Protein AF-A0A496LGB8-F1 (afdb_monomer_lite)

Foldseek 3Di:
DFPPPPLVPLLVVLLVCVVVVDAEDEQDWDDQDPPDPCVPGDTDDPVSSVVSQVNSCVRHNYDDQDPPDDPPDDDDRPDD

pLDDT: mean 94.91, std 6.19, range [52.19, 98.31]

Secondary structure (DSSP, 8-state):
--TTTTTTTHHHHHHHHHHTT-SEE---PPPP-TTSTTTTSPPPPHHHHHHHHHHHTTTSEE--------TT--S-TT--

Radius of gyration: 14.15 Å; chains: 1; bounding box: 37×29×33 Å

Sequence (80 aa):
VIPGVNMDHVPQIAKKAKEWQADIMNCMAMIPVHDTPFANIKSPSNEEIRSMRKLIGGSIHQMTHCSRCRADACGKLCEK

Structure (mmCIF, N/CA/C/O backbone):
data_AF-A0A496LGB8-F1
#
_entry.id   AF-A0A496LGB8-F1
#
loop_
_atom_site.group_PDB
_atom_site.id
_atom_site.type_symbol
_atom_site.label_atom_id
_atom_site.label_alt_id
_atom_site.label_comp_id
_atom_site.label_asym_id
_atom_site.label_entity_id
_atom_site.label_seq_id
_atom_site.pdbx_PDB_ins_code
_atom_site.Cartn_x
_atom_site.Cartn_y
_atom_site.Cartn_z
_atom_site.occupancy
_atom_site.B_iso_or_equiv
_atom_site.auth_seq_id
_atom_site.auth_comp_id
_atom_site.auth_asym_id
_atom_site.auth_atom_id
_atom_site.pdbx_PDB_model_num
ATOM 1 N N . VAL A 1 1 ? -2.663 -0.175 -5.182 1.00 95.75 1 VAL A N 1
ATOM 2 C CA . VAL A 1 1 ? -2.898 1.190 -5.700 1.00 95.75 1 VAL A CA 1
ATOM 3 C C . VAL A 1 1 ? -2.147 1.349 -7.000 1.00 95.75 1 VAL A C 1
ATOM 5 O O . VAL A 1 1 ? -0.943 1.111 -7.025 1.00 95.75 1 VAL A O 1
ATOM 8 N N . ILE A 1 2 ? -2.875 1.679 -8.060 1.00 96.88 2 ILE A N 1
ATOM 9 C CA . ILE A 1 2 ? -2.405 1.737 -9.440 1.00 96.88 2 ILE A CA 1
ATOM 10 C C . ILE A 1 2 ? -2.693 3.145 -9.981 1.00 96.88 2 ILE A C 1
ATOM 12 O O . ILE A 1 2 ? -3.872 3.521 -10.046 1.00 96.88 2 ILE A O 1
ATOM 16 N N . PRO A 1 3 ? -1.660 3.917 -10.368 1.00 96.06 3 PRO A N 1
ATOM 17 C CA . PRO A 1 3 ? -1.839 5.224 -10.991 1.00 96.06 3 PRO A CA 1
ATOM 18 C C . PRO A 1 3 ? -2.644 5.122 -12.282 1.00 96.06 3 PRO A C 1
ATOM 20 O O . PRO A 1 3 ? -2.461 4.187 -13.057 1.00 96.06 3 PRO A O 1
ATOM 23 N N . GLY A 1 4 ? -3.574 6.057 -12.478 1.00 94.31 4 GLY A N 1
ATOM 24 C CA . GLY A 1 4 ? -4.464 6.085 -13.643 1.00 94.31 4 GLY A CA 1
ATOM 25 C C . GLY A 1 4 ? -5.556 5.007 -13.677 1.00 94.31 4 GLY A C 1
ATOM 26 O O . GLY A 1 4 ? -6.362 5.022 -14.597 1.00 94.31 4 GLY A O 1
ATOM 27 N N . VAL A 1 5 ? -5.617 4.091 -12.698 1.00 96.31 5 VAL A N 1
ATOM 28 C CA . VAL A 1 5 ? -6.647 3.032 -12.657 1.00 96.31 5 VAL A CA 1
ATOM 29 C C . VAL A 1 5 ? -7.526 3.133 -11.420 1.00 96.31 5 VAL A C 1
ATOM 31 O O . VAL A 1 5 ? -8.745 3.119 -11.543 1.00 96.31 5 VAL A O 1
ATOM 34 N N . ASN A 1 6 ? -6.947 3.199 -10.215 1.00 96.56 6 ASN A N 1
ATOM 35 C CA . ASN A 1 6 ? -7.764 3.135 -8.997 1.00 96.56 6 ASN A CA 1
ATOM 36 C C . ASN A 1 6 ? -7.370 4.085 -7.870 1.00 96.56 6 ASN A C 1
ATOM 38 O O . ASN A 1 6 ? -7.951 3.959 -6.797 1.00 96.56 6 ASN A O 1
ATOM 42 N N . MET A 1 7 ? -6.443 5.026 -8.082 1.00 95.75 7 MET A N 1
ATOM 43 C CA . MET A 1 7 ? -6.034 5.977 -7.034 1.00 95.75 7 MET A CA 1
ATOM 44 C C . MET A 1 7 ? -7.219 6.753 -6.455 1.00 95.75 7 MET A C 1
ATOM 46 O O . MET A 1 7 ? -7.412 6.736 -5.242 1.00 95.75 7 MET A O 1
ATOM 50 N N . ASP A 1 8 ? -8.068 7.318 -7.309 1.00 96.56 8 ASP A N 1
ATOM 51 C CA . ASP A 1 8 ? -9.232 8.100 -6.871 1.00 96.56 8 ASP A CA 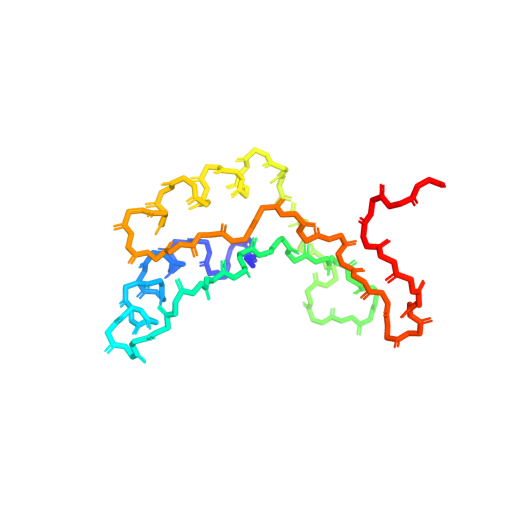1
ATOM 52 C C . ASP A 1 8 ? -10.356 7.223 -6.295 1.00 96.56 8 ASP A C 1
ATOM 54 O O . ASP A 1 8 ? -11.217 7.692 -5.552 1.00 96.56 8 ASP A O 1
ATOM 58 N N . HIS A 1 9 ? -10.329 5.922 -6.599 1.00 97.94 9 HIS A N 1
ATOM 59 C CA . HIS A 1 9 ? -11.335 4.958 -6.163 1.00 97.94 9 HIS A CA 1
ATOM 60 C C . HIS A 1 9 ? -10.998 4.306 -4.807 1.00 97.94 9 HIS A C 1
ATOM 62 O O . HIS A 1 9 ? -11.897 3.821 -4.117 1.00 97.94 9 HIS A O 1
ATOM 68 N N . VAL A 1 10 ? -9.730 4.326 -4.364 1.00 98.00 10 VAL A N 1
ATOM 69 C CA . VAL A 1 10 ? -9.306 3.708 -3.089 1.00 98.00 10 VAL A CA 1
ATOM 70 C C . VAL A 1 10 ? -10.153 4.154 -1.884 1.00 98.00 10 VAL A C 1
ATOM 72 O O . VAL A 1 10 ? -10.520 3.284 -1.092 1.00 98.00 10 VAL A O 1
ATOM 75 N N . PRO A 1 11 ? -10.526 5.441 -1.712 1.00 97.88 11 PRO A N 1
ATOM 76 C CA . PRO A 1 11 ? -11.361 5.854 -0.582 1.00 97.88 11 PRO A CA 1
ATOM 77 C C . PRO A 1 11 ? -12.742 5.192 -0.554 1.00 97.88 11 PRO A C 1
ATOM 79 O O . PRO A 1 11 ? -13.247 4.874 0.521 1.00 97.88 11 PRO A O 1
ATOM 82 N N . GLN A 1 12 ? -13.352 4.949 -1.716 1.00 98.25 12 GLN A N 1
ATOM 83 C CA . GLN A 1 12 ? -14.647 4.267 -1.797 1.00 98.25 12 GLN A CA 1
ATOM 84 C C . GLN A 1 12 ? -14.497 2.778 -1.462 1.00 98.25 12 GLN A C 1
ATOM 86 O O . GLN A 1 12 ? -15.297 2.240 -0.700 1.00 98.25 12 GLN A O 1
ATOM 91 N N . ILE A 1 13 ? -13.417 2.142 -1.935 1.00 98.12 13 ILE A N 1
ATOM 92 C CA . ILE A 1 13 ? -13.068 0.758 -1.578 1.00 98.12 13 ILE A CA 1
ATOM 93 C C . ILE A 1 13 ? -12.872 0.624 -0.062 1.00 98.12 13 ILE A C 1
ATOM 95 O O . ILE A 1 13 ? -13.393 -0.309 0.541 1.00 98.12 13 ILE A O 1
ATOM 99 N N . ALA A 1 14 ? -12.166 1.565 0.571 1.00 98.25 14 ALA A N 1
ATOM 100 C CA . ALA A 1 14 ? -11.928 1.553 2.014 1.00 98.25 14 ALA A CA 1
ATOM 101 C C . ALA A 1 14 ? -13.227 1.684 2.826 1.00 98.25 14 ALA A C 1
ATOM 103 O O . ALA A 1 14 ? -13.424 0.945 3.792 1.00 98.25 14 ALA A O 1
ATOM 104 N N . LYS A 1 15 ? -14.139 2.578 2.414 1.00 98.06 15 LYS A N 1
ATOM 105 C CA . LYS A 1 15 ? -15.478 2.692 3.015 1.00 98.06 15 LYS A CA 1
ATOM 106 C C . LYS A 1 15 ? -16.264 1.391 2.866 1.00 98.06 15 LYS A C 1
ATOM 108 O O . LYS A 1 15 ? -16.802 0.894 3.850 1.00 98.06 15 LYS A O 1
ATOM 113 N N . LYS A 1 16 ? -16.256 0.793 1.670 1.00 98.31 16 LYS A N 1
ATOM 114 C CA . LYS A 1 16 ? -16.961 -0.466 1.412 1.00 98.31 16 LYS A CA 1
ATOM 115 C C . LYS A 1 16 ? -16.398 -1.631 2.226 1.00 98.31 16 LYS A C 1
ATOM 117 O O . LYS A 1 16 ? -17.160 -2.400 2.800 1.00 98.31 16 LYS A O 1
ATOM 122 N N . ALA A 1 17 ? -15.075 -1.731 2.338 1.00 98.00 17 ALA A N 1
ATOM 123 C CA . ALA A 1 17 ? -14.427 -2.730 3.183 1.00 98.00 17 ALA A CA 1
ATOM 124 C C . ALA A 1 17 ? -14.833 -2.573 4.657 1.00 98.00 17 ALA A C 1
ATOM 126 O O . ALA A 1 17 ? -15.077 -3.568 5.336 1.00 98.00 17 ALA A O 1
ATOM 127 N N . LYS A 1 18 ? -14.970 -1.330 5.142 1.00 97.94 18 LYS A N 1
ATOM 128 C CA . LYS A 1 18 ? -15.464 -1.065 6.496 1.00 97.94 18 LYS A CA 1
ATOM 129 C C . LYS A 1 18 ? -16.925 -1.480 6.682 1.00 97.94 18 LYS A C 1
ATOM 131 O O . LYS A 1 18 ? -17.249 -2.051 7.720 1.00 97.94 18 LYS A O 1
ATOM 136 N N . GLU A 1 19 ? -17.789 -1.227 5.699 1.00 98.25 19 GLU A N 1
ATOM 137 C CA . GLU A 1 19 ? -19.181 -1.713 5.708 1.00 98.25 19 GLU A CA 1
ATOM 138 C C . GLU A 1 19 ? -19.247 -3.244 5.797 1.00 98.25 19 GLU A C 1
ATOM 140 O O . GLU A 1 19 ? -20.111 -3.786 6.478 1.00 98.25 19 GLU A O 1
ATOM 145 N N . TRP A 1 20 ? -18.299 -3.938 5.165 1.00 98.25 20 TRP A N 1
ATOM 146 C CA . TRP A 1 20 ? -18.125 -5.390 5.273 1.00 98.25 20 TRP A CA 1
ATOM 147 C C . TRP A 1 20 ? -17.384 -5.847 6.534 1.00 98.25 20 TRP A C 1
ATOM 149 O O . TRP A 1 20 ? -16.998 -7.007 6.624 1.00 98.25 20 TRP A O 1
ATOM 159 N N . GLN A 1 21 ? -17.200 -4.955 7.509 1.00 97.88 21 GLN A N 1
ATOM 160 C CA . GLN A 1 21 ? -16.595 -5.245 8.809 1.00 97.88 21 GLN A CA 1
ATOM 161 C C . GLN A 1 21 ? -15.126 -5.690 8.747 1.00 97.88 21 GLN A C 1
ATOM 163 O O . GLN A 1 21 ? -14.643 -6.337 9.668 1.00 97.88 21 GLN A O 1
ATOM 168 N N . ALA A 1 22 ? -14.379 -5.305 7.709 1.00 98.19 22 ALA A N 1
ATOM 169 C CA . ALA A 1 22 ? -12.934 -5.509 7.711 1.00 98.19 22 ALA A CA 1
ATOM 170 C C . ALA A 1 22 ? -12.258 -4.651 8.801 1.00 98.19 22 ALA A C 1
ATOM 172 O O . ALA A 1 22 ? -12.544 -3.455 8.941 1.00 98.19 22 ALA A O 1
ATOM 173 N N . ASP A 1 23 ? -11.326 -5.252 9.544 1.00 97.62 23 ASP A N 1
ATOM 174 C CA . ASP A 1 23 ? -1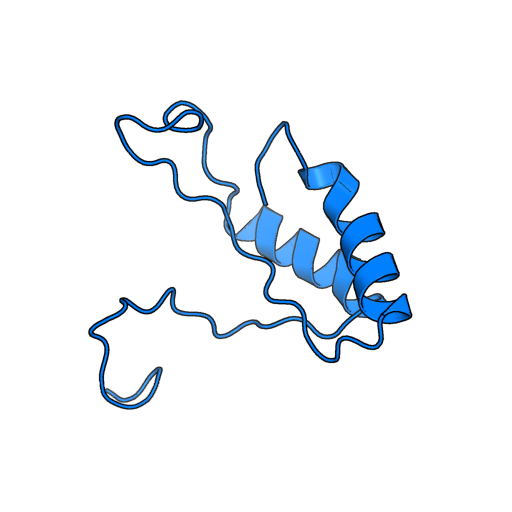0.598 -4.579 10.628 1.00 97.62 23 ASP A CA 1
ATOM 175 C C . ASP A 1 23 ? -9.456 -3.700 10.111 1.00 97.62 23 ASP A C 1
ATOM 177 O O . ASP A 1 23 ? -9.260 -2.568 10.562 1.00 97.62 23 ASP A O 1
ATOM 181 N N . IL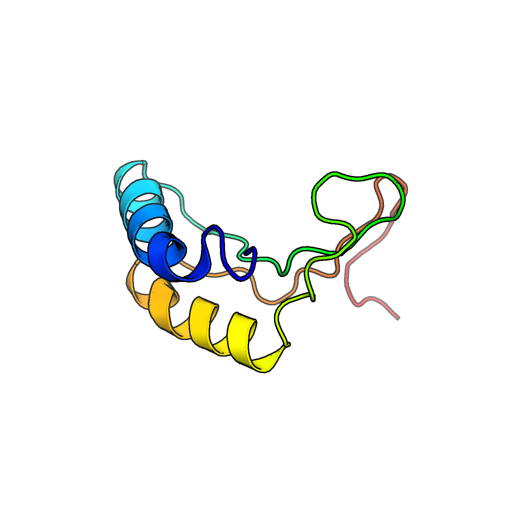E A 1 24 ? -8.700 -4.220 9.142 1.00 98.06 24 ILE A N 1
ATOM 182 C CA . ILE A 1 24 ? -7.491 -3.601 8.604 1.00 98.06 24 ILE A CA 1
ATOM 183 C C . ILE A 1 24 ? -7.439 -3.741 7.084 1.00 98.06 24 ILE A C 1
ATOM 185 O O . ILE A 1 24 ? -7.790 -4.774 6.518 1.00 98.06 24 ILE A O 1
ATOM 189 N N . MET A 1 25 ? -6.946 -2.705 6.412 1.00 98.06 25 MET A N 1
ATOM 190 C CA . MET A 1 25 ? -6.657 -2.716 4.983 1.00 98.06 25 MET A CA 1
ATOM 191 C C . MET A 1 25 ? -5.161 -2.498 4.753 1.00 98.06 25 MET A C 1
ATOM 193 O O . MET A 1 25 ? -4.551 -1.567 5.283 1.00 98.06 25 MET A O 1
ATOM 197 N N . ASN A 1 26 ? -4.556 -3.349 3.923 1.00 97.25 26 ASN A N 1
ATOM 198 C CA . ASN A 1 26 ? -3.180 -3.169 3.473 1.00 97.25 26 ASN A CA 1
ATOM 199 C C . ASN 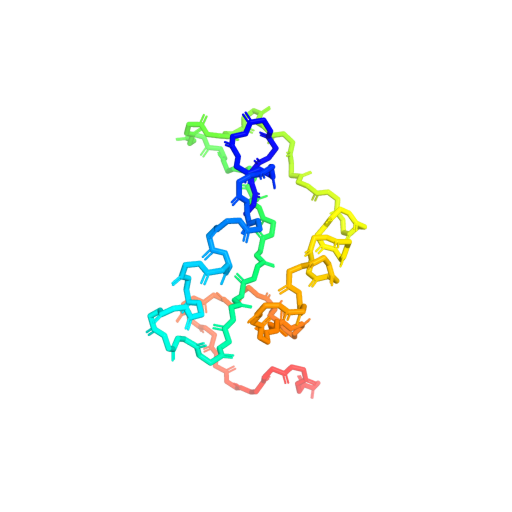A 1 26 ? -3.148 -2.469 2.109 1.00 97.25 26 ASN A C 1
ATOM 201 O O . ASN A 1 26 ? -3.223 -3.093 1.050 1.00 97.25 26 ASN A O 1
ATOM 205 N N . CYS A 1 27 ? -3.036 -1.144 2.137 1.00 96.50 27 CYS A N 1
ATOM 206 C CA . CYS A 1 27 ? -2.921 -0.327 0.938 1.00 96.50 27 CYS A CA 1
ATOM 207 C C . CYS A 1 27 ? -1.468 -0.336 0.416 1.00 96.50 27 CYS A C 1
ATOM 209 O O . CYS A 1 27 ? -0.584 0.304 0.996 1.00 96.50 27 CYS A O 1
ATOM 211 N N . MET A 1 28 ? -1.207 -1.081 -0.667 1.00 96.44 28 MET A N 1
ATOM 212 C CA . MET A 1 28 ? 0.129 -1.255 -1.263 1.00 96.44 28 MET A CA 1
ATOM 213 C C . MET A 1 28 ? 0.284 -0.542 -2.614 1.00 96.44 28 MET A C 1
ATOM 215 O O . MET A 1 28 ? -0.648 -0.513 -3.421 1.00 96.44 28 MET A O 1
ATOM 219 N N . ALA A 1 29 ? 1.481 -0.018 -2.895 1.00 96.38 29 ALA A N 1
ATOM 220 C CA . ALA A 1 29 ? 1.865 0.418 -4.243 1.00 96.38 29 ALA A CA 1
ATOM 221 C C . ALA A 1 29 ? 1.980 -0.778 -5.194 1.00 96.38 29 ALA A C 1
ATOM 223 O O . ALA A 1 29 ? 2.552 -1.804 -4.822 1.00 96.38 29 ALA A O 1
ATOM 224 N N . MET A 1 30 ? 1.451 -0.622 -6.408 1.00 96.25 30 MET A N 1
ATOM 225 C CA . MET A 1 30 ? 1.656 -1.583 -7.488 1.00 96.25 30 MET A CA 1
ATOM 226 C C . MET A 1 30 ? 3.123 -1.590 -7.923 1.00 96.25 30 MET A C 1
ATOM 228 O O . MET A 1 30 ? 3.752 -0.538 -8.010 1.00 96.25 30 MET A O 1
ATOM 232 N N . ILE A 1 31 ? 3.653 -2.786 -8.172 1.00 95.25 31 ILE A N 1
ATOM 233 C CA . ILE A 1 31 ? 4.989 -2.989 -8.725 1.00 95.25 31 ILE A CA 1
ATOM 234 C C . ILE A 1 31 ? 4.827 -3.222 -10.228 1.00 95.25 31 ILE A C 1
ATOM 236 O O . ILE A 1 31 ? 4.096 -4.143 -10.597 1.00 95.25 31 ILE A O 1
ATOM 240 N N . PRO A 1 32 ? 5.496 -2.440 -11.084 1.00 96.12 32 PRO A N 1
ATOM 241 C CA . PRO A 1 32 ? 5.554 -2.726 -12.507 1.00 96.12 32 PRO A CA 1
ATOM 242 C C . PRO A 1 32 ? 6.421 -3.970 -12.708 1.00 96.12 32 PRO A C 1
ATOM 244 O O . PRO A 1 32 ? 7.573 -4.005 -12.271 1.00 96.12 32 PRO A O 1
ATOM 247 N N . VAL A 1 33 ? 5.859 -5.006 -13.324 1.00 96.56 33 VAL A N 1
ATOM 248 C CA . VAL A 1 33 ? 6.553 -6.272 -13.592 1.00 96.56 33 VAL A CA 1
ATOM 249 C C . VAL A 1 33 ? 6.588 -6.491 -15.098 1.00 96.56 33 VAL A C 1
ATOM 251 O O . VAL A 1 33 ? 5.575 -6.293 -15.768 1.00 96.56 33 VAL A O 1
ATOM 254 N N . HIS A 1 34 ? 7.750 -6.881 -15.622 1.00 96.81 34 HIS A N 1
ATOM 255 C CA . HIS A 1 34 ? 7.936 -7.213 -17.036 1.00 96.81 34 HIS A CA 1
ATOM 256 C C . HIS A 1 34 ? 6.919 -8.271 -17.503 1.00 96.81 34 HIS A C 1
ATOM 258 O O . HIS A 1 34 ? 6.508 -9.116 -16.711 1.00 96.81 34 HIS A O 1
ATOM 264 N N . ASP A 1 35 ? 6.496 -8.198 -18.767 1.00 96.56 35 ASP A N 1
ATOM 265 C CA . ASP A 1 35 ? 5.476 -9.074 -19.374 1.00 96.56 35 ASP A CA 1
ATOM 266 C C . ASP A 1 35 ? 4.111 -9.107 -18.661 1.00 96.56 35 ASP A C 1
ATOM 268 O O . ASP A 1 35 ? 3.342 -10.056 -18.807 1.00 96.56 35 ASP A O 1
ATOM 272 N N . THR A 1 36 ? 3.762 -8.061 -17.904 1.00 96.12 36 THR A N 1
ATOM 273 C CA . THR A 1 36 ? 2.420 -7.916 -17.313 1.00 96.12 36 THR A CA 1
ATOM 274 C C . THR A 1 36 ? 1.664 -6.718 -17.898 1.00 96.12 36 THR A C 1
ATOM 276 O O . THR A 1 36 ? 2.292 -5.754 -18.342 1.00 96.12 36 THR A O 1
ATOM 279 N N . PRO A 1 37 ? 0.315 -6.705 -17.860 1.00 95.50 37 PRO A N 1
ATOM 280 C CA . PRO A 1 37 ? -0.486 -5.613 -18.429 1.00 95.50 37 PRO A CA 1
ATOM 281 C C . PRO A 1 37 ? -0.161 -4.212 -17.892 1.00 95.50 37 PRO A C 1
ATOM 283 O O . PRO A 1 37 ? -0.444 -3.216 -18.552 1.00 95.50 37 PRO A O 1
ATOM 286 N N . PHE A 1 38 ? 0.436 -4.119 -16.701 1.00 96.38 38 PHE A N 1
ATOM 287 C CA . PHE A 1 38 ? 0.790 -2.854 -16.060 1.00 96.38 38 PHE A CA 1
ATOM 288 C C . PHE A 1 38 ? 2.299 -2.573 -16.042 1.00 96.38 38 PHE A C 1
ATOM 290 O O . PHE A 1 38 ? 2.735 -1.667 -15.336 1.00 96.38 38 PHE A O 1
ATOM 297 N N . ALA A 1 39 ? 3.096 -3.303 -16.832 1.00 96.88 39 ALA A N 1
ATOM 298 C CA . ALA A 1 39 ? 4.552 -3.144 -16.898 1.00 96.88 39 ALA A CA 1
ATOM 299 C C . ALA A 1 39 ? 4.998 -1.696 -17.179 1.00 96.88 39 ALA A C 1
ATOM 301 O O . ALA A 1 39 ? 5.997 -1.238 -16.632 1.00 96.88 39 ALA A O 1
ATOM 302 N N . ASN A 1 40 ? 4.234 -0.966 -17.998 1.00 96.50 40 ASN A N 1
ATOM 303 C CA . ASN A 1 40 ? 4.559 0.398 -18.428 1.00 96.50 40 ASN A CA 1
ATOM 304 C C . ASN A 1 40 ? 3.979 1.493 -17.516 1.00 96.50 40 ASN A C 1
ATOM 306 O O . ASN A 1 40 ? 4.170 2.681 -17.775 1.00 96.50 40 ASN A O 1
ATOM 310 N N . ILE A 1 41 ? 3.249 1.124 -16.461 1.00 95.75 41 ILE A N 1
ATOM 311 C CA . ILE A 1 41 ? 2.700 2.087 -15.505 1.00 95.75 41 ILE A CA 1
ATOM 312 C C . ILE A 1 41 ? 3.749 2.342 -14.428 1.00 95.75 41 ILE A C 1
ATOM 314 O O . ILE A 1 41 ? 4.284 1.412 -13.834 1.00 95.75 41 ILE A O 1
ATOM 318 N N . LYS A 1 42 ? 4.029 3.611 -14.127 1.00 95.69 42 LYS A N 1
ATOM 319 C CA . LYS A 1 42 ? 4.936 3.969 -13.033 1.00 95.69 42 LYS A CA 1
ATOM 320 C C . LYS A 1 42 ? 4.334 3.546 -11.686 1.00 95.69 42 LYS A C 1
ATOM 322 O O . LYS A 1 42 ? 3.157 3.788 -11.431 1.00 95.69 42 LYS A O 1
ATOM 327 N N . SER A 1 43 ? 5.145 2.970 -10.795 1.00 96.56 43 SER A N 1
ATOM 328 C CA . SER A 1 43 ? 4.733 2.750 -9.399 1.00 96.56 43 SER A CA 1
ATOM 329 C C . SER A 1 43 ? 4.352 4.084 -8.743 1.00 96.56 43 SER A C 1
ATOM 331 O O . SER A 1 43 ? 5.078 5.065 -8.933 1.00 96.56 43 SER A O 1
ATOM 333 N N . PRO A 1 44 ? 3.306 4.124 -7.894 1.00 96.44 44 PRO A N 1
ATOM 334 C CA . PRO A 1 44 ? 3.114 5.240 -6.979 1.00 96.44 44 PRO A CA 1
ATOM 335 C C . PRO A 1 44 ? 4.374 5.465 -6.141 1.00 96.44 44 PRO A C 1
ATOM 337 O O . PRO A 1 44 ? 5.051 4.509 -5.740 1.00 96.44 44 PRO A O 1
ATOM 340 N N . SER A 1 45 ? 4.660 6.723 -5.848 1.00 96.69 45 SER A N 1
ATOM 341 C CA . SER A 1 45 ? 5.687 7.139 -4.905 1.00 96.69 45 SER A CA 1
ATOM 342 C C . SER A 1 45 ? 5.317 6.758 -3.468 1.00 96.69 45 SER A C 1
ATOM 344 O O . SER A 1 45 ? 4.155 6.532 -3.110 1.00 96.69 45 SER A O 1
ATOM 346 N N . ASN A 1 46 ? 6.330 6.720 -2.603 1.00 95.12 46 ASN A N 1
ATOM 347 C CA . ASN A 1 46 ? 6.127 6.470 -1.176 1.00 95.12 46 ASN A CA 1
ATOM 348 C C . ASN A 1 46 ? 5.251 7.546 -0.518 1.00 95.12 46 ASN A C 1
ATOM 350 O O . ASN A 1 46 ? 4.489 7.237 0.399 1.00 95.12 46 ASN A O 1
ATOM 354 N N . GLU A 1 47 ? 5.354 8.792 -0.981 1.00 97.00 47 GLU A N 1
ATOM 355 C CA . GLU A 1 47 ? 4.546 9.904 -0.490 1.00 97.00 47 GLU A CA 1
ATOM 356 C C . GLU A 1 47 ? 3.079 9.743 -0.889 1.00 97.00 47 GLU A C 1
ATOM 358 O O . GLU A 1 47 ? 2.212 9.826 -0.024 1.00 97.00 47 GLU A O 1
ATOM 363 N N . GLU A 1 48 ? 2.792 9.394 -2.146 1.00 97.06 48 GLU A N 1
ATOM 364 C CA . GLU A 1 48 ? 1.421 9.141 -2.606 1.00 97.06 48 GLU A CA 1
ATOM 365 C C . GLU A 1 48 ? 0.752 8.014 -1.813 1.00 97.06 48 GLU A C 1
ATOM 367 O O . GLU A 1 48 ? -0.390 8.155 -1.376 1.00 97.06 48 GLU A O 1
ATOM 372 N N . ILE A 1 49 ? 1.462 6.912 -1.546 1.00 97.44 49 ILE A N 1
ATOM 373 C CA . ILE A 1 49 ? 0.926 5.822 -0.716 1.00 97.44 49 ILE A CA 1
ATOM 374 C C . ILE A 1 49 ? 0.725 6.257 0.734 1.00 97.44 49 ILE A C 1
ATOM 376 O O . ILE A 1 49 ? -0.280 5.890 1.347 1.00 97.44 49 ILE A O 1
ATOM 380 N N . ARG A 1 50 ? 1.653 7.030 1.308 1.00 97.00 50 ARG A N 1
ATOM 381 C CA . ARG A 1 50 ? 1.517 7.542 2.678 1.00 97.00 50 ARG A CA 1
ATOM 382 C C . ARG A 1 50 ? 0.309 8.471 2.795 1.00 97.00 50 ARG A C 1
ATOM 384 O O . ARG A 1 50 ? -0.481 8.312 3.724 1.00 97.00 50 ARG A O 1
ATOM 391 N N . SER A 1 51 ? 0.141 9.381 1.841 1.00 96.88 51 SER A N 1
ATOM 392 C CA . SER A 1 51 ? -1.006 10.285 1.747 1.00 96.88 51 SER A CA 1
ATOM 393 C C . SER A 1 51 ? -2.308 9.513 1.561 1.00 96.88 51 SER A C 1
ATOM 395 O O . SER A 1 51 ? -3.269 9.767 2.282 1.00 96.88 51 SER A O 1
ATOM 397 N N . MET A 1 52 ? -2.318 8.494 0.696 1.00 97.62 52 MET A N 1
ATOM 398 C CA . MET A 1 52 ? -3.476 7.622 0.500 1.00 97.62 52 MET A CA 1
ATOM 399 C C . MET A 1 52 ? -3.862 6.890 1.789 1.00 97.62 52 MET A C 1
ATOM 401 O O . MET A 1 52 ? -5.025 6.905 2.177 1.00 97.62 52 MET A O 1
ATOM 405 N N . ARG A 1 53 ? -2.892 6.299 2.501 1.00 97.94 53 ARG A N 1
ATOM 406 C CA . ARG A 1 53 ? -3.125 5.643 3.801 1.00 97.94 53 ARG A CA 1
ATOM 407 C C . ARG A 1 53 ? -3.679 6.619 4.835 1.00 97.94 53 ARG A C 1
ATOM 409 O O . ARG A 1 53 ? -4.616 6.271 5.543 1.00 97.94 53 ARG A O 1
ATOM 416 N N . LYS A 1 54 ? -3.140 7.840 4.910 1.00 97.25 54 LYS A N 1
ATOM 417 C CA . LYS A 1 54 ? -3.654 8.886 5.807 1.00 97.25 54 LYS A CA 1
ATOM 418 C C . LYS A 1 54 ? -5.102 9.248 5.467 1.00 97.25 54 LYS A C 1
ATOM 420 O O . LYS A 1 54 ? -5.922 9.344 6.372 1.00 97.25 54 LYS A O 1
ATOM 425 N N . LEU A 1 55 ? -5.411 9.402 4.179 1.00 97.25 55 LEU A N 1
ATOM 426 C CA . LEU A 1 55 ? -6.747 9.735 3.688 1.00 97.25 55 LEU A CA 1
ATOM 427 C C . LEU A 1 55 ? -7.781 8.668 4.072 1.00 97.25 55 LEU A C 1
ATOM 429 O O . LEU A 1 55 ? -8.835 8.991 4.611 1.00 97.25 55 LEU A O 1
ATOM 433 N N . ILE A 1 56 ? -7.477 7.394 3.826 1.00 97.69 56 ILE A N 1
ATOM 434 C CA . ILE A 1 56 ? -8.424 6.294 4.070 1.00 97.69 56 ILE A CA 1
ATOM 435 C C . ILE A 1 56 ? -8.387 5.759 5.509 1.00 97.69 56 ILE A C 1
ATOM 437 O O . ILE A 1 56 ? -9.290 5.027 5.915 1.00 97.69 56 ILE A O 1
ATOM 441 N N . GLY A 1 57 ? -7.382 6.150 6.298 1.00 96.81 57 GLY A N 1
ATOM 442 C CA . GLY A 1 57 ? -7.217 5.753 7.698 1.00 96.81 57 GLY A CA 1
ATOM 443 C C . GLY A 1 57 ? -8.359 6.193 8.615 1.00 96.81 57 GLY A C 1
ATOM 444 O O . GLY A 1 57 ? -8.585 5.560 9.640 1.00 96.81 57 GLY A O 1
ATOM 445 N N . GLY A 1 58 ? -9.124 7.219 8.226 1.00 94.25 58 GLY A N 1
ATOM 446 C CA . GLY A 1 58 ? -10.359 7.595 8.921 1.00 94.25 58 GLY A CA 1
ATOM 447 C C . GLY A 1 58 ? -11.524 6.620 8.704 1.00 94.25 58 GLY A C 1
ATOM 448 O O . GLY A 1 58 ? -12.486 6.654 9.461 1.00 94.25 58 GLY A O 1
ATOM 449 N N . SER A 1 59 ? -11.463 5.758 7.681 1.00 96.69 59 SER A N 1
ATOM 450 C CA . SER A 1 59 ? -12.508 4.763 7.381 1.00 96.69 59 SER A CA 1
ATOM 451 C C . SER A 1 59 ? -12.153 3.364 7.891 1.00 96.69 59 SER A C 1
ATOM 453 O O . SER A 1 59 ? -13.005 2.676 8.447 1.00 96.69 59 SER A O 1
ATOM 455 N N . ILE A 1 60 ? -10.902 2.933 7.712 1.00 97.94 60 ILE A N 1
ATOM 456 C CA . ILE A 1 60 ? -10.429 1.604 8.118 1.00 97.94 60 ILE A CA 1
ATOM 457 C C . ILE A 1 60 ? -8.957 1.664 8.520 1.00 97.94 60 ILE A C 1
ATOM 459 O O . ILE A 1 60 ? -8.168 2.389 7.902 1.00 97.94 60 ILE A O 1
ATOM 463 N N . HIS A 1 61 ? -8.577 0.891 9.543 1.00 98.00 61 HIS A N 1
ATOM 464 C CA . HIS A 1 61 ? -7.199 0.848 10.017 1.00 98.00 61 HIS A CA 1
ATOM 465 C C . HIS A 1 61 ? -6.249 0.434 8.884 1.00 98.00 61 HIS A C 1
ATOM 467 O O . HIS A 1 61 ? -6.588 -0.401 8.046 1.00 98.00 61 HIS A O 1
ATOM 473 N N . GLN A 1 62 ? -5.061 1.037 8.834 1.00 97.81 62 GLN A N 1
ATOM 474 C CA . GLN A 1 62 ? -4.107 0.825 7.746 1.00 97.81 62 GLN A CA 1
ATOM 475 C C . GLN A 1 62 ? -2.885 0.052 8.214 1.00 97.81 62 GLN A C 1
ATOM 477 O O . GLN A 1 62 ? -2.239 0.427 9.190 1.00 97.81 62 GLN A O 1
ATOM 482 N N . MET A 1 63 ? -2.500 -0.968 7.448 1.00 95.88 63 MET A N 1
ATOM 483 C CA . MET A 1 63 ? -1.227 -1.654 7.652 1.00 95.88 63 MET A CA 1
ATOM 484 C C . MET A 1 63 ? -0.055 -0.782 7.175 1.00 95.88 63 MET A C 1
ATOM 486 O O . MET A 1 63 ? -0.008 -0.354 6.020 1.00 95.88 63 MET A O 1
ATOM 490 N N . THR A 1 64 ? 0.922 -0.544 8.055 1.00 93.31 64 THR A N 1
ATOM 491 C CA . THR A 1 64 ? 2.091 0.318 7.781 1.00 93.31 64 THR A CA 1
ATOM 492 C C . THR A 1 64 ? 3.430 -0.422 7.747 1.00 93.31 64 THR A C 1
ATOM 494 O O . THR A 1 64 ? 4.391 0.124 7.213 1.00 93.31 64 THR A O 1
ATOM 497 N N . HIS A 1 65 ? 3.493 -1.660 8.248 1.00 91.00 65 HIS A N 1
ATOM 498 C CA . HIS A 1 65 ? 4.728 -2.446 8.386 1.00 91.00 65 HIS A CA 1
ATOM 499 C C . HIS A 1 65 ? 4.947 -3.486 7.270 1.00 91.00 65 HIS A C 1
ATOM 501 O O . HIS A 1 65 ? 5.871 -4.287 7.354 1.00 91.00 65 HIS A O 1
ATOM 507 N N . CYS A 1 66 ? 4.091 -3.525 6.243 1.00 92.00 66 CYS A N 1
ATOM 508 C CA . CYS A 1 66 ? 4.187 -4.534 5.188 1.00 92.00 66 CYS A CA 1
ATOM 509 C C . CYS A 1 66 ? 5.527 -4.436 4.431 1.00 92.00 66 CYS A C 1
ATOM 511 O O . CYS A 1 66 ? 5.783 -3.443 3.748 1.00 92.00 66 CYS A O 1
ATOM 513 N N . SER A 1 67 ? 6.334 -5.499 4.500 1.00 90.19 67 SER A N 1
ATOM 514 C CA . SER A 1 67 ? 7.633 -5.615 3.815 1.00 90.19 67 SER A CA 1
ATOM 515 C C . SER A 1 67 ? 7.556 -6.285 2.441 1.00 90.19 67 SER A C 1
ATOM 517 O O . SER A 1 67 ? 8.590 -6.484 1.814 1.00 90.19 67 SER A O 1
ATOM 519 N N . ARG A 1 68 ? 6.348 -6.629 1.966 1.00 90.62 68 ARG A N 1
ATOM 520 C CA . ARG A 1 68 ? 6.123 -7.406 0.730 1.00 90.62 68 ARG A CA 1
ATOM 521 C C . ARG A 1 68 ? 6.863 -8.746 0.764 1.00 90.62 68 ARG A C 1
ATOM 523 O O . ARG A 1 68 ? 7.737 -9.016 -0.056 1.00 90.62 68 ARG A O 1
ATOM 530 N N . CYS A 1 69 ? 6.522 -9.556 1.761 1.00 91.19 69 CYS A N 1
ATOM 531 C CA . CYS A 1 69 ? 7.153 -10.849 1.982 1.00 91.19 69 CYS A CA 1
ATOM 532 C C . CYS A 1 69 ? 7.085 -11.719 0.729 1.00 91.19 69 CYS A C 1
ATOM 534 O O . CYS A 1 69 ? 6.072 -11.738 0.026 1.00 91.19 69 CYS A O 1
ATOM 536 N N . ARG A 1 70 ? 8.154 -12.477 0.490 1.00 91.12 70 ARG A N 1
ATOM 537 C CA . ARG A 1 70 ? 8.106 -13.583 -0.460 1.00 91.12 70 ARG A CA 1
ATOM 538 C C . ARG A 1 70 ? 7.310 -14.744 0.137 1.00 91.12 70 ARG A C 1
ATOM 540 O O . ARG A 1 70 ? 7.179 -14.850 1.354 1.00 91.12 70 ARG A O 1
ATOM 547 N N . ALA A 1 71 ? 6.810 -15.620 -0.728 1.00 94.31 71 ALA A N 1
ATOM 548 C CA . ALA A 1 71 ? 6.080 -16.816 -0.311 1.00 94.31 71 ALA A CA 1
ATOM 549 C C . ALA A 1 71 ? 6.950 -17.801 0.497 1.00 94.31 71 ALA A C 1
ATOM 551 O O . ALA A 1 71 ? 6.422 -18.557 1.301 1.00 94.31 71 ALA A O 1
ATOM 552 N N . ASP A 1 72 ? 8.269 -17.768 0.302 1.00 94.38 72 ASP A N 1
ATOM 553 C CA . ASP A 1 72 ? 9.275 -18.592 0.981 1.00 94.38 72 ASP A CA 1
ATOM 554 C C . ASP A 1 72 ? 9.945 -17.887 2.178 1.00 94.38 72 ASP A C 1
ATOM 556 O O . ASP A 1 72 ? 10.981 -18.337 2.662 1.00 94.38 72 ASP A O 1
ATOM 560 N N . ALA A 1 73 ? 9.394 -16.767 2.659 1.00 92.06 73 ALA A N 1
ATOM 561 C CA . ALA A 1 73 ? 9.945 -16.057 3.813 1.00 92.06 73 ALA A CA 1
ATOM 562 C C . ALA A 1 73 ? 9.667 -16.797 5.140 1.00 92.06 73 ALA A C 1
ATOM 564 O O . ALA A 1 73 ? 8.526 -17.159 5.423 1.00 92.06 73 ALA A O 1
ATOM 565 N N . CYS A 1 74 ? 10.696 -16.931 5.987 1.00 92.44 74 CYS A N 1
ATOM 566 C CA . CYS A 1 74 ? 10.631 -17.522 7.332 1.00 92.44 74 CYS A CA 1
ATOM 567 C C . CYS A 1 74 ? 11.258 -16.578 8.376 1.00 92.44 74 CYS A C 1
ATOM 569 O O . CYS A 1 74 ? 12.232 -15.892 8.073 1.00 9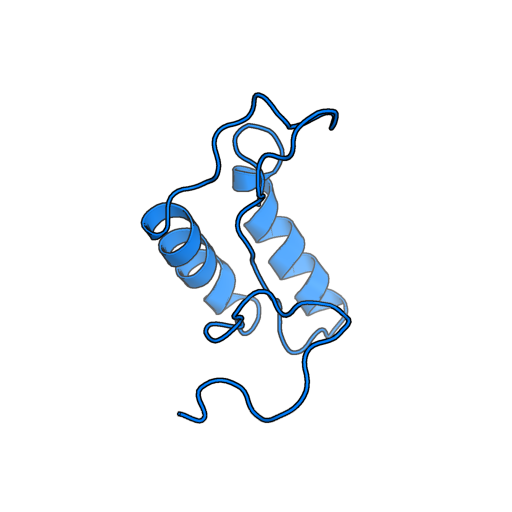2.44 74 CYS A O 1
ATOM 571 N N . GLY A 1 75 ? 10.735 -16.572 9.609 1.00 91.62 75 GLY A N 1
ATOM 572 C CA . GLY A 1 75 ? 11.194 -15.702 10.707 1.00 91.62 75 GLY A CA 1
ATOM 573 C C . GLY A 1 75 ? 1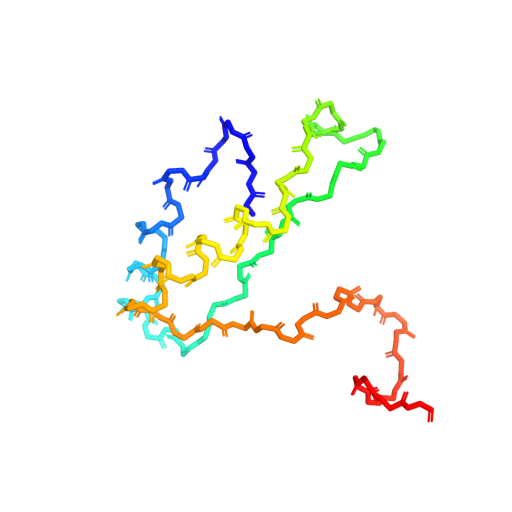0.248 -14.529 10.992 1.00 91.62 75 GLY A C 1
ATOM 574 O O . GLY A 1 75 ? 9.124 -14.496 10.486 1.00 91.62 75 GLY A O 1
ATOM 575 N N . LYS A 1 76 ? 10.669 -13.574 11.832 1.00 89.94 76 LYS A N 1
ATOM 576 C CA . LYS A 1 76 ? 9.864 -12.379 12.134 1.00 89.94 76 LYS A CA 1
ATOM 577 C C . LYS A 1 76 ? 10.223 -11.219 11.212 1.00 89.94 76 LYS A C 1
ATOM 579 O O . LYS A 1 76 ? 11.370 -11.026 10.816 1.00 89.94 76 LYS A O 1
ATOM 584 N N . LEU A 1 77 ? 9.224 -10.390 10.922 1.00 86.38 77 LEU A N 1
ATOM 585 C CA . LEU A 1 77 ? 9.445 -9.112 10.255 1.00 86.38 77 LEU A CA 1
ATOM 586 C C . LEU A 1 77 ? 10.309 -8.202 11.133 1.00 86.38 77 LEU A C 1
ATOM 588 O O . LEU A 1 77 ? 10.036 -8.055 12.323 1.00 86.38 77 LEU A O 1
ATOM 592 N N . CYS A 1 78 ? 11.309 -7.562 10.522 1.00 77.69 78 CYS A N 1
ATOM 593 C CA . CYS A 1 78 ? 12.211 -6.600 11.168 1.00 77.69 78 CYS A CA 1
ATOM 594 C C . CYS A 1 78 ? 13.137 -7.176 12.260 1.00 77.69 78 CYS A C 1
ATOM 596 O O . CYS A 1 78 ? 13.748 -6.399 12.994 1.00 77.69 78 CYS A O 1
ATOM 598 N N . GLU A 1 79 ? 13.269 -8.500 12.366 1.00 74.75 79 GLU A N 1
ATOM 599 C CA . GLU A 1 79 ? 14.311 -9.138 13.180 1.00 74.75 79 GLU A CA 1
ATOM 600 C C . GLU A 1 79 ? 15.638 -9.039 12.405 1.00 74.75 79 GLU A C 1
ATOM 602 O O . GLU A 1 79 ? 15.680 -9.356 11.214 1.00 74.75 79 GLU A O 1
ATOM 607 N N . LYS A 1 80 ? 16.673 -8.469 13.035 1.00 52.19 80 LYS A N 1
ATOM 608 C CA . LYS A 1 80 ? 18.019 -8.344 12.455 1.00 52.19 80 LYS A CA 1
ATOM 609 C C . LYS A 1 80 ? 18.828 -9.604 12.708 1.00 52.19 80 LYS A C 1
ATOM 611 O O . LYS A 1 80 ? 18.733 -10.112 13.846 1.00 52.19 80 LYS A O 1
#